Protein AF-A0A8H4WFJ4-F1 (afdb_monomer)

Foldseek 3Di:
DQDVVRDDDDPDLDPVPDPCNVVLVVLVVDPCSCVVLVPDPDPQSSVLVCLCVPPDPVSHDDPVVCCVGPNVPDD

pLDDT: mean 71.88, std 11.35, range [44.0, 90.31]

Sequence (75 aa):
MAMHTGRHLGCVAHKDKDEFYLRYLEDRKHEDGFAPIERLHRARCRNVIYSILDLNPSRRINASQVVKSELGATD

Structure (mmCIF, N/CA/C/O backbone):
data_AF-A0A8H4WFJ4-F1
#
_entry.id   AF-A0A8H4WFJ4-F1
#
loop_
_atom_site.group_PDB
_atom_site.id
_atom_site.type_symbol
_atom_site.label_atom_id
_atom_site.label_alt_id
_atom_site.label_comp_id
_atom_site.label_asym_id
_atom_site.label_entity_id
_atom_site.label_seq_id
_atom_site.pdbx_PDB_ins_code
_atom_site.Cartn_x
_atom_site.Cartn_y
_atom_site.Cartn_z
_atom_site.occupancy
_atom_site.B_iso_or_equiv
_atom_site.auth_seq_id
_atom_site.auth_comp_id
_atom_site.auth_asym_id
_atom_site.auth_atom_id
_atom_site.pdbx_PDB_model_num
ATOM 1 N N . MET A 1 1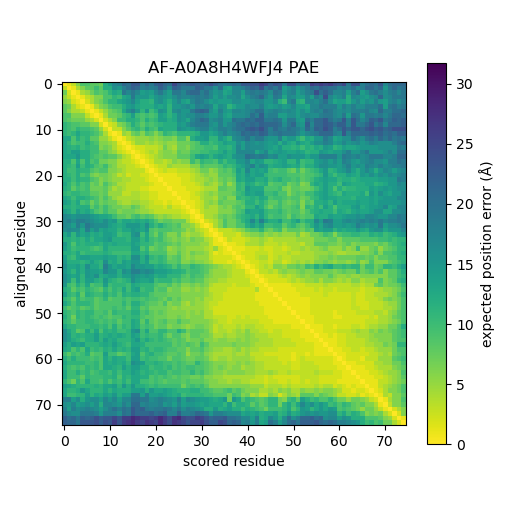 ? -9.149 -18.338 0.453 1.00 46.47 1 MET A N 1
ATOM 2 C CA . MET A 1 1 ? -8.237 -17.846 -0.607 1.00 46.47 1 MET A CA 1
ATOM 3 C C . MET A 1 1 ? -6.940 -17.423 0.057 1.00 46.47 1 MET A C 1
ATOM 5 O O . MET A 1 1 ? -6.980 -16.561 0.927 1.00 46.47 1 MET A O 1
ATOM 9 N N . ALA A 1 2 ? -5.820 -18.049 -0.298 1.00 44.00 2 ALA A N 1
ATOM 10 C CA . ALA A 1 2 ? -4.505 -17.599 0.143 1.00 44.00 2 ALA A CA 1
ATOM 11 C C . ALA A 1 2 ? -3.991 -16.562 -0.862 1.00 44.00 2 ALA A C 1
ATOM 13 O O . ALA A 1 2 ? -4.009 -16.816 -2.065 1.00 44.00 2 ALA A O 1
ATOM 14 N N . MET A 1 3 ? -3.577 -15.388 -0.385 1.00 60.81 3 MET A N 1
ATOM 15 C CA . MET A 1 3 ? -2.869 -14.433 -1.241 1.00 60.81 3 MET A CA 1
ATOM 16 C C . MET A 1 3 ? -1.507 -14.996 -1.663 1.00 60.81 3 MET A C 1
ATOM 18 O O . MET A 1 3 ? -1.053 -16.007 -1.132 1.00 60.81 3 MET A O 1
ATOM 22 N N . HIS A 1 4 ? -0.801 -14.285 -2.545 1.00 52.09 4 HIS A N 1
ATOM 23 C CA . HIS A 1 4 ? 0.582 -14.596 -2.936 1.00 52.09 4 HIS A CA 1
ATOM 24 C C . HIS A 1 4 ? 1.549 -14.740 -1.735 1.00 52.09 4 HIS A C 1
ATOM 26 O O . HIS A 1 4 ? 2.586 -15.380 -1.840 1.00 52.09 4 HIS A O 1
ATOM 32 N N . THR A 1 5 ? 1.186 -14.203 -0.564 1.00 57.16 5 THR A N 1
ATOM 33 C CA . THR A 1 5 ? 1.918 -14.342 0.708 1.00 57.16 5 THR A CA 1
ATOM 34 C C . THR A 1 5 ? 1.556 -15.593 1.524 1.00 57.16 5 THR A C 1
ATOM 36 O O . THR A 1 5 ? 2.052 -15.757 2.638 1.00 57.16 5 THR A O 1
ATOM 39 N N . GLY A 1 6 ? 0.665 -16.457 1.026 1.00 54.31 6 GLY A N 1
ATOM 40 C CA . GLY A 1 6 ? 0.228 -17.691 1.689 1.00 54.31 6 GLY A CA 1
ATOM 41 C C . GLY A 1 6 ? -0.748 -17.494 2.856 1.00 54.31 6 GLY A C 1
ATOM 42 O O . GLY A 1 6 ? -1.150 -18.468 3.486 1.00 54.31 6 GLY A O 1
ATOM 43 N N . ARG A 1 7 ? -1.156 -16.255 3.158 1.00 57.75 7 ARG A N 1
ATOM 44 C CA . ARG A 1 7 ? -2.064 -15.938 4.274 1.00 57.75 7 ARG A CA 1
ATOM 45 C C . ARG A 1 7 ? -3.425 -15.462 3.776 1.00 57.75 7 ARG A C 1
ATOM 47 O O . ARG A 1 7 ? -3.547 -14.935 2.668 1.00 57.75 7 ARG A O 1
ATOM 54 N N . HIS A 1 8 ? -4.452 -15.684 4.593 1.00 57.97 8 HIS A N 1
ATOM 55 C CA . HIS A 1 8 ? -5.792 -15.152 4.352 1.00 57.97 8 HIS A CA 1
ATOM 56 C C . HIS A 1 8 ? -5.799 -13.662 4.717 1.00 57.97 8 HIS A C 1
ATOM 58 O O . HIS A 1 8 ? -5.213 -13.280 5.729 1.00 57.97 8 HIS A O 1
ATOM 64 N N . LEU A 1 9 ? -6.431 -12.820 3.895 1.00 59.47 9 LEU A N 1
ATOM 65 C CA . LEU A 1 9 ? -6.752 -11.453 4.310 1.00 59.47 9 LEU A CA 1
ATOM 66 C C . LEU A 1 9 ? -7.720 -11.532 5.494 1.00 59.47 9 LEU A C 1
ATOM 68 O O . LEU A 1 9 ? -8.658 -12.333 5.460 1.00 59.47 9 LEU A O 1
ATOM 72 N N . GLY A 1 10 ? -7.506 -10.706 6.522 1.00 57.34 10 GLY A N 1
ATOM 73 C CA . GLY A 1 10 ? -8.532 -10.467 7.533 1.00 57.34 10 GLY A CA 1
ATOM 74 C C . GLY A 1 10 ? -9.832 -10.096 6.821 1.00 57.34 10 GLY A C 1
ATOM 75 O O . GLY A 1 10 ? -9.830 -9.239 5.937 1.00 57.34 10 GLY A O 1
ATOM 76 N N . CYS A 1 11 ? -10.926 -10.796 7.132 1.00 58.22 11 CYS A N 1
ATOM 77 C CA . CYS A 1 11 ? -12.182 -10.656 6.386 1.00 58.22 11 CYS A CA 1
ATOM 78 C C . CYS A 1 11 ? -12.749 -9.228 6.466 1.00 58.22 11 CYS A C 1
ATOM 80 O O . CYS A 1 11 ? -13.494 -8.815 5.582 1.00 58.22 11 CYS A O 1
ATOM 82 N N . VAL A 1 12 ? -12.398 -8.478 7.516 1.00 61.44 12 VAL A N 1
ATOM 83 C CA . VAL A 1 12 ? -12.821 -7.096 7.740 1.00 61.44 12 VAL A CA 1
ATOM 84 C C . VAL A 1 12 ? -11.696 -6.345 8.447 1.00 61.44 1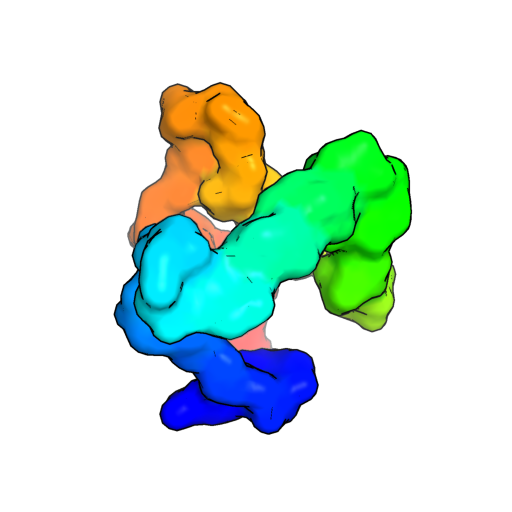2 VAL A C 1
ATOM 86 O O . VAL A 1 12 ? -11.280 -6.755 9.525 1.00 61.44 12 VAL A O 1
ATOM 89 N N . ALA A 1 13 ? -11.258 -5.216 7.885 1.00 62.94 13 ALA A N 1
ATOM 90 C CA . ALA A 1 13 ? -10.361 -4.285 8.565 1.00 62.94 13 ALA A CA 1
ATOM 91 C C . AL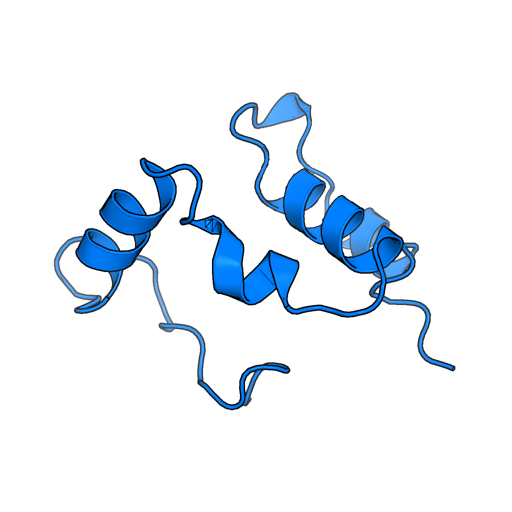A A 1 13 ? -11.153 -3.517 9.638 1.00 62.94 13 ALA A C 1
ATOM 93 O O . ALA A 1 13 ? -11.689 -2.438 9.384 1.00 62.94 13 ALA A O 1
ATOM 94 N N . HIS A 1 14 ? -11.301 -4.116 10.818 1.00 67.12 14 HIS A N 1
ATOM 95 C CA . HIS A 1 14 ? -12.072 -3.557 11.925 1.00 67.12 14 HIS A CA 1
ATOM 96 C C . HIS A 1 14 ? -11.190 -3.422 13.158 1.00 67.12 14 HIS A C 1
ATOM 98 O O . HIS A 1 14 ? -10.734 -4.425 13.701 1.00 67.12 14 HIS A O 1
ATOM 104 N N . LYS A 1 15 ? -11.033 -2.191 13.652 1.00 66.69 15 LYS A N 1
ATOM 105 C CA . LYS A 1 15 ? -10.123 -1.860 14.758 1.00 66.69 15 LYS A CA 1
ATOM 106 C C . LYS A 1 15 ? -10.250 -2.776 15.975 1.00 66.69 15 LYS A C 1
ATOM 108 O O . LYS A 1 15 ? -9.235 -3.175 16.528 1.00 66.69 15 LYS A O 1
ATOM 113 N N . ASP A 1 16 ? -11.480 -3.133 16.334 1.00 69.19 16 ASP A N 1
ATOM 114 C CA . ASP A 1 16 ? -11.749 -3.915 17.548 1.00 69.19 16 ASP A CA 1
ATOM 115 C C . ASP A 1 16 ? -11.904 -5.429 17.319 1.00 69.19 16 ASP A C 1
ATOM 117 O O . ASP A 1 16 ? -12.024 -6.178 18.283 1.00 69.19 16 ASP A O 1
ATOM 121 N N . LYS A 1 17 ? -11.957 -5.897 16.063 1.00 65.69 17 LYS A N 1
ATOM 122 C CA . LYS A 1 17 ? -12.207 -7.321 15.737 1.00 65.69 17 LYS A CA 1
ATOM 123 C C . LYS A 1 17 ? -11.059 -7.981 14.991 1.00 65.69 17 LYS A C 1
ATOM 125 O O . LYS A 1 17 ? -10.982 -9.204 14.953 1.00 65.69 17 LYS A O 1
ATOM 130 N N . ASP A 1 18 ? -10.215 -7.178 14.364 1.00 69.06 18 ASP A N 1
ATOM 131 C CA . ASP A 1 18 ? -9.068 -7.652 13.620 1.00 69.06 18 ASP A CA 1
ATOM 132 C C . ASP A 1 18 ? -7.821 -7.470 14.484 1.00 69.06 18 ASP A C 1
ATOM 134 O O . ASP A 1 18 ? -7.305 -6.365 14.662 1.00 69.06 18 ASP A O 1
ATOM 138 N N . GLU A 1 19 ? -7.352 -8.595 15.024 1.00 70.12 19 GLU A N 1
ATOM 139 C CA . GLU A 1 19 ? -6.134 -8.715 15.829 1.00 70.12 19 GLU A CA 1
ATOM 140 C C . GLU A 1 19 ? -4.908 -8.108 15.125 1.00 70.12 19 GLU A C 1
ATOM 142 O O . GLU A 1 19 ? -3.975 -7.629 15.770 1.00 70.12 19 GLU A O 1
ATOM 147 N N . PHE A 1 20 ? -4.922 -8.063 13.791 1.00 68.94 20 PHE A N 1
ATOM 148 C CA . PHE A 1 20 ? -3.826 -7.539 12.991 1.00 68.94 20 PHE A CA 1
ATOM 149 C C . PHE A 1 20 ? -4.014 -6.078 12.586 1.00 68.94 20 PHE A C 1
ATOM 151 O O . PHE A 1 20 ? -3.065 -5.493 12.071 1.00 68.94 20 PHE A O 1
ATOM 158 N N . TYR A 1 21 ? -5.169 -5.455 12.839 1.00 70.06 21 TYR A N 1
ATOM 159 C CA . TYR A 1 21 ? -5.461 -4.095 12.372 1.00 70.06 21 TYR A CA 1
ATOM 160 C C . TYR A 1 21 ? -4.537 -3.043 12.984 1.00 70.06 21 TYR A C 1
ATOM 162 O O . TYR A 1 21 ? -4.026 -2.177 12.276 1.00 70.06 21 TYR A O 1
ATOM 170 N N . LEU A 1 22 ? -4.281 -3.120 14.293 1.00 72.44 22 LEU A N 1
ATOM 171 C CA . LEU A 1 22 ? -3.378 -2.175 14.956 1.00 72.44 22 LEU A CA 1
ATOM 172 C C . LEU A 1 22 ? -1.934 -2.352 14.481 1.00 72.44 22 LEU A C 1
ATOM 174 O O . LEU A 1 22 ? -1.277 -1.359 14.180 1.00 72.44 22 LEU A O 1
ATOM 178 N N . ARG A 1 23 ? -1.468 -3.600 14.336 1.00 73.06 23 ARG A N 1
ATOM 179 C CA . ARG A 1 23 ? -0.130 -3.880 13.797 1.00 73.06 23 ARG A CA 1
ATOM 180 C C . ARG A 1 23 ? -0.005 -3.424 12.344 1.00 73.06 23 ARG A C 1
ATOM 182 O O . ARG A 1 23 ? 0.965 -2.771 11.999 1.00 73.06 23 ARG A O 1
ATOM 189 N N . TYR A 1 24 ? -1.028 -3.667 11.529 1.00 69.50 24 TYR A N 1
ATOM 190 C CA . TYR A 1 24 ? -1.109 -3.175 10.156 1.00 69.50 24 TYR A CA 1
ATOM 191 C C . TYR A 1 24 ? -1.025 -1.646 10.075 1.00 69.50 24 TYR A C 1
ATOM 193 O O . TYR A 1 24 ? -0.385 -1.123 9.170 1.00 69.50 24 TYR A O 1
ATOM 201 N N . LEU A 1 25 ? -1.657 -0.910 10.995 1.00 71.12 25 LEU A N 1
ATOM 202 C CA . LEU A 1 25 ? -1.559 0.551 11.027 1.00 71.12 25 LEU A CA 1
ATOM 203 C C . LEU A 1 25 ? -0.190 1.049 11.500 1.00 71.12 25 LEU A C 1
ATOM 205 O O . LEU A 1 25 ? 0.301 2.025 10.938 1.00 71.12 25 LEU A O 1
ATOM 209 N N . GLU A 1 26 ? 0.404 0.417 12.514 1.00 72.75 26 GLU A N 1
ATOM 210 C CA . GLU A 1 26 ? 1.738 0.782 13.012 1.00 72.75 26 GLU A CA 1
ATOM 211 C C . GLU A 1 26 ? 2.832 0.489 11.988 1.00 72.75 26 GLU A C 1
ATOM 213 O O . GLU A 1 26 ? 3.624 1.380 11.690 1.00 72.75 26 GLU A O 1
ATOM 218 N N . ASP A 1 27 ? 2.814 -0.691 11.360 1.00 69.00 27 ASP A N 1
ATOM 219 C CA . ASP A 1 27 ? 3.789 -1.058 10.330 1.00 69.00 27 ASP A CA 1
ATOM 220 C C . ASP A 1 27 ? 3.815 0.010 9.224 1.00 69.00 27 ASP A C 1
ATOM 222 O O . ASP A 1 27 ? 4.877 0.467 8.818 1.00 69.00 27 ASP A O 1
ATOM 226 N N . ARG A 1 28 ? 2.648 0.516 8.803 1.00 69.62 28 ARG A N 1
ATOM 227 C CA . ARG A 1 28 ? 2.528 1.539 7.747 1.00 69.62 28 ARG A CA 1
ATOM 228 C C . ARG A 1 28 ? 3.030 2.933 8.108 1.00 69.62 28 ARG A C 1
ATOM 230 O O . ARG A 1 28 ? 3.113 3.774 7.214 1.00 69.62 28 ARG A O 1
ATOM 237 N N . LYS A 1 29 ? 3.330 3.201 9.379 1.00 69.44 29 LYS A N 1
ATOM 238 C CA . LYS A 1 29 ? 3.967 4.455 9.806 1.00 69.44 29 LYS A CA 1
ATOM 239 C C . LYS A 1 29 ? 5.486 4.410 9.661 1.00 69.44 29 LYS A C 1
ATOM 241 O O . LYS A 1 29 ? 6.122 5.456 9.762 1.00 69.44 29 LYS A O 1
ATOM 246 N N . HIS A 1 30 ? 6.070 3.231 9.475 1.00 67.19 30 HIS A N 1
ATOM 247 C CA . HIS A 1 30 ? 7.505 3.060 9.289 1.00 67.19 30 HIS A CA 1
ATOM 248 C C . HIS A 1 30 ? 7.847 2.923 7.805 1.00 67.19 30 HIS A C 1
ATOM 250 O O . HIS A 1 30 ? 7.038 2.426 7.021 1.00 67.19 30 HIS A O 1
ATOM 256 N N . GLU A 1 31 ? 9.051 3.359 7.419 1.00 59.78 31 GLU A N 1
ATOM 257 C CA . GLU A 1 31 ? 9.564 3.189 6.047 1.00 59.78 31 GLU A CA 1
ATOM 258 C C . GLU A 1 31 ? 9.521 1.708 5.623 1.00 59.78 31 GLU A C 1
ATOM 260 O O . GLU A 1 31 ? 9.114 1.400 4.505 1.00 59.78 31 GLU A O 1
ATOM 265 N N . ASP A 1 32 ? 9.761 0.787 6.564 1.00 63.97 32 ASP A N 1
ATOM 266 C CA . ASP A 1 32 ? 9.681 -0.668 6.365 1.00 63.97 32 ASP A CA 1
ATOM 267 C C . ASP A 1 32 ? 8.246 -1.233 6.301 1.00 63.97 32 ASP A C 1
ATOM 269 O O . ASP A 1 32 ? 8.048 -2.437 6.114 1.00 63.97 32 ASP A O 1
ATOM 273 N N . GLY A 1 33 ? 7.209 -0.401 6.427 1.00 66.50 33 GLY A N 1
ATOM 274 C CA . GLY A 1 33 ? 5.801 -0.819 6.415 1.00 66.50 33 GLY A CA 1
ATOM 275 C C . GLY A 1 33 ? 5.336 -1.478 5.121 1.00 66.50 33 GLY A C 1
ATOM 276 O O . GLY A 1 33 ? 4.298 -2.145 5.075 1.00 66.50 33 GLY A O 1
ATOM 277 N N . PHE A 1 34 ? 6.119 -1.307 4.059 1.00 70.25 34 PHE A N 1
ATOM 278 C CA . PHE A 1 34 ? 5.914 -1.937 2.765 1.00 70.25 34 PHE A CA 1
ATOM 279 C C . PHE A 1 34 ? 6.879 -3.100 2.513 1.00 70.25 34 PHE A C 1
ATOM 281 O O . PHE A 1 34 ? 6.825 -3.677 1.430 1.00 70.25 34 PHE A O 1
ATOM 288 N N . ALA A 1 35 ? 7.687 -3.530 3.490 1.00 73.19 35 ALA A N 1
ATOM 289 C CA . ALA A 1 35 ? 8.669 -4.603 3.323 1.00 73.19 35 ALA A CA 1
ATOM 290 C C . ALA A 1 35 ? 8.104 -5.887 2.666 1.00 73.19 35 ALA A C 1
ATOM 292 O O . ALA A 1 35 ? 8.775 -6.459 1.804 1.00 73.19 35 ALA A O 1
ATOM 293 N N . PRO A 1 36 ? 6.871 -6.360 2.963 1.00 72.19 36 PRO A N 1
ATOM 294 C CA . PRO A 1 36 ? 6.286 -7.497 2.242 1.00 72.19 36 PRO A CA 1
ATOM 295 C C . PRO A 1 36 ? 6.036 -7.234 0.747 1.00 72.19 36 PRO A C 1
ATOM 297 O O . PRO A 1 36 ? 6.125 -8.156 -0.060 1.00 72.19 36 PRO A O 1
ATOM 300 N N . ILE A 1 37 ? 5.720 -5.992 0.380 1.00 76.62 37 ILE A N 1
ATOM 301 C CA . ILE A 1 37 ? 5.500 -5.544 -1.002 1.00 76.62 37 ILE A CA 1
ATOM 302 C C . ILE A 1 37 ? 6.848 -5.329 -1.698 1.00 76.62 37 ILE A C 1
ATOM 304 O O . ILE A 1 37 ? 7.005 -5.689 -2.861 1.00 76.62 37 ILE A O 1
ATOM 308 N N . GLU A 1 38 ? 7.849 -4.816 -0.987 1.00 79.25 38 GLU A N 1
ATOM 309 C CA . GLU A 1 38 ? 9.202 -4.605 -1.510 1.00 79.25 38 GLU A CA 1
ATOM 310 C C . GLU A 1 38 ? 9.920 -5.909 -1.859 1.00 79.25 38 GLU A C 1
ATOM 312 O O . GLU A 1 38 ? 10.682 -5.955 -2.825 1.00 79.25 38 GLU A O 1
ATOM 317 N N . ARG A 1 39 ? 9.585 -7.000 -1.160 1.00 78.81 39 ARG A N 1
ATOM 318 C CA . ARG A 1 39 ? 10.039 -8.363 -1.484 1.00 78.81 39 ARG A CA 1
ATOM 319 C C . ARG A 1 39 ? 9.493 -8.903 -2.811 1.00 78.81 39 ARG A C 1
ATOM 321 O O . ARG A 1 39 ? 9.986 -9.922 -3.288 1.00 78.81 39 ARG A O 1
ATOM 328 N N . LEU A 1 40 ? 8.497 -8.262 -3.431 1.00 76.88 40 LEU A N 1
ATOM 329 C CA . LEU A 1 40 ? 8.026 -8.659 -4.760 1.00 76.88 40 LEU A CA 1
ATOM 330 C C . LEU A 1 40 ? 9.090 -8.318 -5.807 1.00 76.88 40 LEU A C 1
ATOM 332 O O . LEU A 1 40 ? 9.475 -7.161 -5.948 1.00 76.88 40 LEU A O 1
ATOM 336 N N . HIS A 1 41 ? 9.523 -9.304 -6.593 1.00 75.25 41 HIS A N 1
ATOM 337 C CA . HIS A 1 41 ? 10.606 -9.134 -7.570 1.00 75.25 41 HIS A CA 1
ATOM 338 C C . HIS A 1 41 ? 10.298 -8.122 -8.688 1.00 75.25 41 HIS A C 1
ATOM 340 O O . HIS A 1 41 ? 11.204 -7.461 -9.195 1.00 75.25 41 HIS A O 1
ATOM 346 N N . ARG A 1 42 ? 9.028 -7.974 -9.087 1.00 80.25 42 ARG A N 1
ATOM 347 C CA . ARG A 1 42 ? 8.627 -7.100 -10.199 1.00 80.25 42 ARG A CA 1
ATOM 348 C C . ARG A 1 42 ? 8.296 -5.694 -9.700 1.00 80.25 42 ARG A C 1
ATOM 350 O O . ARG A 1 42 ? 7.226 -5.463 -9.140 1.00 80.25 42 ARG A O 1
ATOM 357 N N . ALA A 1 43 ? 9.179 -4.735 -9.986 1.00 79.38 43 ALA A N 1
ATOM 358 C CA . ALA A 1 43 ? 8.996 -3.320 -9.637 1.00 79.38 43 ALA A CA 1
ATOM 359 C C . ALA A 1 43 ? 7.659 -2.738 -10.125 1.00 79.38 43 ALA A C 1
ATOM 361 O O . ALA A 1 43 ? 7.029 -1.937 -9.441 1.00 79.38 43 ALA A O 1
ATOM 362 N N . ARG A 1 44 ? 7.188 -3.193 -11.286 1.00 79.56 44 ARG A N 1
ATOM 363 C CA . ARG A 1 44 ? 5.932 -2.735 -11.876 1.00 79.56 44 ARG A CA 1
ATOM 364 C C . ARG A 1 44 ? 4.698 -3.240 -11.112 1.00 79.56 44 ARG A C 1
ATOM 366 O O . ARG A 1 44 ? 3.774 -2.466 -10.890 1.00 79.56 44 ARG A O 1
ATOM 373 N N . CYS A 1 45 ? 4.725 -4.471 -10.589 1.00 80.25 45 CYS A N 1
ATOM 374 C CA . CYS A 1 45 ? 3.686 -4.979 -9.685 1.00 80.25 45 CYS A CA 1
ATOM 375 C C . CYS A 1 45 ? 3.650 -4.192 -8.364 1.00 80.25 45 CYS A C 1
ATOM 377 O O . CYS A 1 45 ? 2.568 -3.886 -7.867 1.00 80.25 45 CYS A O 1
ATOM 379 N N . ARG A 1 46 ? 4.817 -3.805 -7.824 1.00 84.75 46 ARG A N 1
ATOM 380 C CA . ARG A 1 46 ? 4.894 -2.958 -6.619 1.00 84.75 46 ARG A CA 1
ATOM 381 C C . ARG A 1 46 ? 4.218 -1.606 -6.834 1.00 84.75 46 ARG A C 1
ATOM 383 O O . ARG A 1 46 ? 3.411 -1.203 -6.005 1.00 84.75 46 ARG A O 1
ATOM 390 N N . ASN A 1 47 ? 4.464 -0.963 -7.976 1.00 85.62 47 ASN A N 1
ATOM 391 C CA . ASN A 1 47 ? 3.860 0.331 -8.315 1.00 85.62 47 ASN A CA 1
ATOM 392 C C . ASN A 1 47 ? 2.331 0.281 -8.335 1.00 85.62 47 ASN A C 1
ATOM 394 O O . ASN A 1 47 ? 1.686 1.170 -7.788 1.00 85.62 47 ASN A O 1
ATOM 398 N N . VAL A 1 48 ? 1.750 -0.781 -8.894 1.00 86.00 48 VAL A N 1
ATOM 399 C CA . VAL A 1 48 ? 0.293 -0.965 -8.884 1.00 86.00 48 VAL A CA 1
ATOM 400 C C . VAL A 1 48 ? -0.229 -1.099 -7.449 1.00 86.00 48 VAL A C 1
ATOM 402 O O . VAL A 1 48 ? -1.222 -0.465 -7.099 1.00 86.00 48 VAL A O 1
ATOM 405 N N . ILE A 1 49 ? 0.452 -1.872 -6.595 1.00 84.56 49 ILE A N 1
ATOM 406 C CA . ILE A 1 49 ? 0.070 -2.022 -5.182 1.00 84.56 49 ILE A CA 1
ATOM 407 C C . ILE A 1 49 ? 0.174 -0.683 -4.441 1.00 84.56 49 ILE A C 1
ATOM 409 O O . ILE A 1 49 ? -0.735 -0.342 -3.685 1.00 84.56 49 ILE A O 1
ATOM 413 N N . TYR A 1 50 ? 1.220 0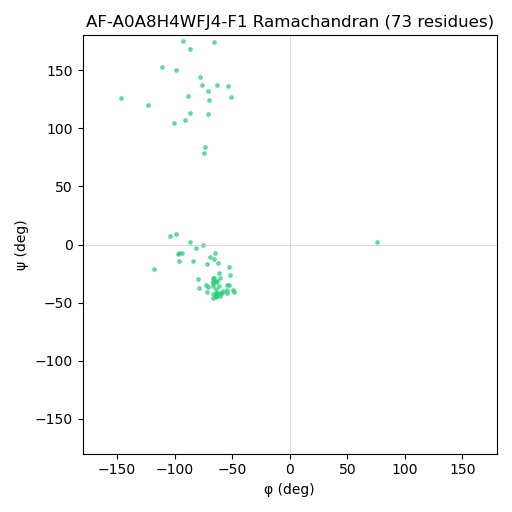.110 -4.691 1.00 85.25 50 TYR A N 1
ATOM 414 C CA . TYR A 1 50 ? 1.329 1.460 -4.135 1.00 85.25 50 TYR A CA 1
ATOM 415 C C . TYR A 1 50 ? 0.168 2.353 -4.584 1.00 85.25 50 TYR A C 1
ATOM 417 O O . TYR A 1 50 ? -0.416 3.039 -3.751 1.00 85.25 50 TYR A O 1
ATOM 425 N N . SER A 1 51 ? -0.241 2.289 -5.855 1.00 85.56 51 SER A N 1
ATOM 426 C CA . SER A 1 51 ? -1.391 3.052 -6.354 1.00 85.56 51 SER A CA 1
ATOM 427 C C . SER A 1 51 ? -2.728 2.610 -5.751 1.00 85.56 51 SER A C 1
ATOM 429 O O . SER A 1 51 ? -3.608 3.441 -5.569 1.00 85.56 51 SER A O 1
ATOM 431 N N . ILE A 1 52 ? -2.917 1.332 -5.403 1.00 87.50 52 ILE A N 1
ATOM 432 C CA . ILE A 1 52 ? -4.122 0.877 -4.672 1.00 87.50 52 ILE A CA 1
ATOM 433 C C . ILE A 1 52 ? -4.144 1.467 -3.255 1.00 87.50 52 ILE A C 1
ATOM 435 O O . ILE A 1 52 ? -5.201 1.787 -2.709 1.00 87.50 52 ILE A O 1
ATOM 439 N N . LEU A 1 53 ? -2.963 1.595 -2.655 1.00 83.69 53 LEU A N 1
ATOM 440 C CA . LEU A 1 53 ? -2.771 1.930 -1.250 1.00 83.69 53 LEU A CA 1
ATOM 441 C C . LEU A 1 53 ? -2.450 3.412 -1.006 1.00 83.69 53 LEU A C 1
ATOM 443 O O . LEU A 1 53 ? -2.118 3.768 0.125 1.00 83.69 53 LEU A O 1
ATOM 447 N N . ASP A 1 54 ? -2.566 4.261 -2.030 1.00 82.12 54 ASP A N 1
ATOM 448 C CA . ASP A 1 54 ? -2.236 5.686 -1.953 1.00 82.12 54 ASP A CA 1
ATOM 449 C C . ASP A 1 54 ? -2.991 6.366 -0.792 1.00 82.12 54 ASP A C 1
ATOM 451 O O . ASP A 1 54 ? -4.180 6.119 -0.551 1.00 82.12 54 ASP A O 1
ATOM 455 N N . LEU A 1 55 ? -2.299 7.212 -0.028 1.00 75.69 55 LEU A N 1
ATOM 456 C CA . LEU A 1 55 ? -2.897 7.938 1.094 1.00 75.69 55 LEU A CA 1
ATOM 457 C C . LEU A 1 55 ? -3.938 8.960 0.615 1.00 75.69 55 LEU A C 1
ATOM 459 O O . LEU A 1 55 ? -4.905 9.230 1.326 1.00 75.69 55 LEU A O 1
ATOM 463 N N . ASN A 1 56 ? -3.779 9.485 -0.601 1.00 79.06 56 ASN A N 1
ATOM 464 C CA . ASN A 1 56 ? -4.748 10.344 -1.253 1.00 79.06 56 ASN A CA 1
ATOM 465 C C . ASN A 1 56 ? -5.793 9.491 -2.003 1.00 79.06 56 ASN A C 1
ATOM 467 O O . ASN A 1 56 ? -5.470 8.870 -3.020 1.00 79.06 56 ASN A O 1
ATOM 471 N N . PRO A 1 57 ? -7.067 9.484 -1.570 1.00 79.94 57 PRO A N 1
ATOM 472 C CA . PRO A 1 57 ? -8.099 8.647 -2.178 1.00 79.94 57 PRO A CA 1
ATOM 473 C C . PRO A 1 57 ? -8.340 8.964 -3.661 1.00 79.94 57 PRO A C 1
ATOM 475 O O . PRO A 1 57 ? -8.667 8.056 -4.418 1.00 79.94 57 PRO A O 1
ATOM 478 N N . SER A 1 58 ? -8.116 10.205 -4.104 1.00 85.38 58 SER A N 1
ATOM 479 C CA . SER A 1 58 ? -8.285 10.605 -5.508 1.00 85.38 58 SER A CA 1
ATOM 480 C C . SER A 1 58 ? -7.208 10.042 -6.439 1.00 85.38 58 SER A C 1
ATOM 482 O O . SER A 1 58 ? -7.387 10.049 -7.653 1.00 85.38 58 SER A O 1
ATOM 484 N N . ARG A 1 59 ? -6.080 9.575 -5.888 1.00 85.75 59 ARG A N 1
ATOM 485 C CA . ARG A 1 59 ? -4.989 8.941 -6.646 1.00 85.75 59 ARG A CA 1
ATOM 486 C C . ARG A 1 59 ? -5.111 7.419 -6.688 1.00 85.75 59 ARG A C 1
ATOM 488 O O . ARG A 1 59 ? -4.357 6.773 -7.414 1.00 85.75 59 ARG A O 1
ATOM 495 N N . ARG A 1 60 ? -6.060 6.846 -5.938 1.00 90.31 60 ARG A N 1
ATOM 496 C CA . ARG A 1 60 ? -6.255 5.399 -5.893 1.00 90.31 60 ARG A CA 1
ATOM 497 C C . ARG A 1 60 ? -6.830 4.882 -7.197 1.00 90.31 60 ARG A C 1
ATOM 499 O O . ARG A 1 60 ? -7.829 5.394 -7.700 1.00 90.31 60 ARG A O 1
ATOM 506 N N . ILE A 1 61 ? -6.225 3.819 -7.708 1.00 87.62 61 ILE A N 1
ATOM 507 C CA . ILE A 1 61 ? -6.750 3.113 -8.874 1.00 87.62 61 ILE A CA 1
ATOM 508 C C . ILE A 1 61 ? -7.921 2.208 -8.480 1.00 87.62 61 ILE A C 1
ATOM 510 O O . ILE A 1 61 ? -7.943 1.613 -7.402 1.00 87.62 61 ILE A O 1
ATOM 514 N N . ASN A 1 62 ? -8.907 2.095 -9.365 1.00 86.12 62 ASN A N 1
ATOM 515 C CA . ASN A 1 62 ? -10.076 1.244 -9.165 1.00 86.12 62 ASN A CA 1
ATOM 516 C C . ASN A 1 62 ? -9.830 -0.200 -9.643 1.00 86.12 62 ASN A C 1
ATOM 518 O O . ASN A 1 62 ? -8.871 -0.486 -10.361 1.00 86.12 62 ASN A O 1
ATOM 522 N N . ALA A 1 63 ? -10.739 -1.115 -9.295 1.00 83.19 63 ALA A N 1
ATOM 523 C CA . ALA A 1 63 ? -10.613 -2.533 -9.638 1.00 83.19 63 ALA A CA 1
ATOM 524 C C . ALA A 1 63 ? -10.420 -2.785 -11.148 1.00 83.19 63 ALA A C 1
ATOM 526 O O . ALA A 1 63 ? -9.597 -3.610 -11.535 1.00 83.19 63 ALA A O 1
ATOM 527 N N . SER A 1 64 ? -11.114 -2.040 -12.016 1.00 84.50 64 SER A N 1
ATOM 528 C CA . SER A 1 64 ? -10.972 -2.191 -13.473 1.00 84.50 64 SER A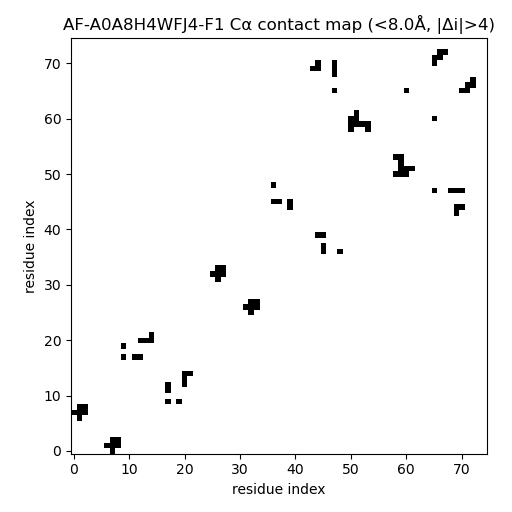 CA 1
ATOM 529 C C . SER A 1 64 ? -9.588 -1.769 -13.985 1.00 84.50 64 SER A C 1
ATOM 531 O O . SER A 1 64 ? -9.068 -2.368 -14.924 1.00 84.50 64 SER A O 1
ATOM 533 N N . GLN A 1 65 ? -8.970 -0.769 -13.351 1.00 86.00 65 GLN A N 1
ATOM 534 C CA . GLN A 1 65 ? -7.610 -0.324 -13.656 1.00 86.00 65 GLN A CA 1
ATOM 535 C C . GLN A 1 65 ? -6.569 -1.329 -13.153 1.00 86.00 65 GLN A C 1
ATOM 537 O O . GLN A 1 65 ? -5.578 -1.558 -13.838 1.00 86.00 65 GLN A O 1
ATOM 542 N N . VAL A 1 66 ? -6.819 -1.983 -12.013 1.00 84.75 66 VAL A N 1
ATOM 543 C CA . VAL A 1 66 ? -5.966 -3.068 -11.497 1.00 84.75 66 VAL A CA 1
ATOM 544 C C . VAL A 1 66 ? -5.968 -4.268 -12.444 1.00 84.75 66 VAL A C 1
ATOM 546 O O . VAL A 1 66 ? -4.900 -4.773 -12.777 1.00 84.75 66 VAL A 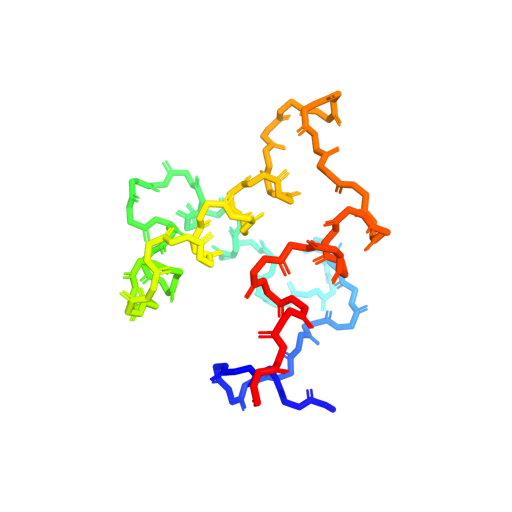O 1
ATOM 549 N N . VAL A 1 67 ? -7.135 -4.693 -12.938 1.00 82.12 67 VAL A N 1
ATOM 550 C CA . VAL A 1 67 ? -7.235 -5.818 -13.891 1.00 82.12 67 VAL A CA 1
ATOM 551 C C . VAL A 1 67 ? -6.477 -5.532 -15.193 1.00 82.12 67 VAL A C 1
ATOM 553 O O . VAL A 1 67 ? -5.857 -6.425 -15.755 1.00 82.12 67 VAL A O 1
ATOM 556 N N . LYS A 1 68 ? -6.476 -4.276 -15.650 1.00 82.44 68 LYS A N 1
ATOM 557 C CA . LYS A 1 68 ? -5.743 -3.834 -16.850 1.00 82.44 68 LYS A CA 1
ATOM 558 C C . LYS A 1 68 ? -4.254 -3.556 -16.598 1.00 82.44 68 LYS A C 1
ATOM 560 O O . LYS A 1 68 ? -3.544 -3.179 -17.526 1.00 82.44 68 LYS A O 1
ATOM 565 N N . SER A 1 69 ? -3.797 -3.678 -15.355 1.00 79.12 69 SER A N 1
ATOM 566 C CA . SER A 1 69 ? -2.410 -3.435 -14.963 1.00 79.12 69 SER A CA 1
ATOM 567 C C . SER A 1 69 ? -1.579 -4.718 -14.990 1.00 79.12 69 SER A C 1
ATOM 569 O O . SER A 1 69 ? -2.101 -5.822 -15.129 1.00 79.12 69 SER A O 1
ATOM 571 N N . GLU A 1 70 ? -0.278 -4.590 -14.746 1.00 69.50 70 GLU A N 1
ATOM 572 C CA . GLU A 1 70 ? 0.656 -5.722 -14.698 1.00 69.50 70 GLU A CA 1
ATOM 573 C C . GLU A 1 70 ? 0.414 -6.719 -13.551 1.00 69.50 70 GLU A C 1
ATOM 575 O O . GLU A 1 70 ? 1.059 -7.761 -13.491 1.00 69.50 70 GLU A O 1
ATOM 580 N N . LEU A 1 71 ? -0.497 -6.409 -12.626 1.00 64.69 71 LEU A N 1
ATOM 581 C CA . LEU A 1 71 ? -0.980 -7.355 -11.616 1.00 64.69 71 LEU A CA 1
ATOM 582 C C . LEU A 1 71 ? -2.047 -8.313 -12.173 1.00 64.69 71 LEU A C 1
ATOM 584 O O . LEU A 1 71 ? -2.164 -9.430 -11.679 1.00 64.69 71 LEU A O 1
ATOM 588 N N . GLY A 1 72 ? -2.832 -7.871 -13.163 1.00 58.97 72 GLY A N 1
ATOM 589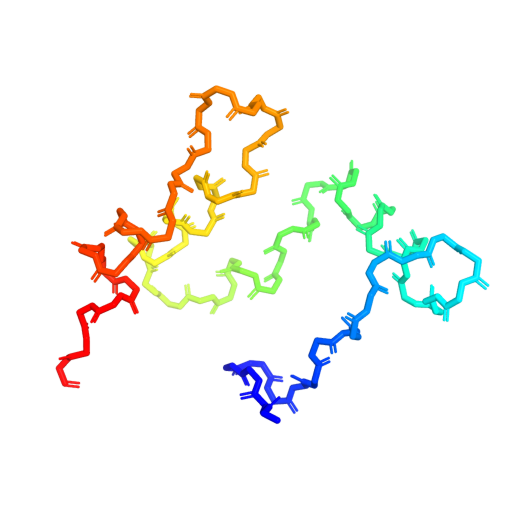 C CA . GLY A 1 72 ? -3.864 -8.671 -13.834 1.00 58.97 72 GLY A CA 1
ATOM 590 C C . GLY A 1 72 ? -3.396 -9.311 -15.143 1.00 58.97 72 GLY A C 1
ATOM 591 O O . GLY A 1 72 ? -4.05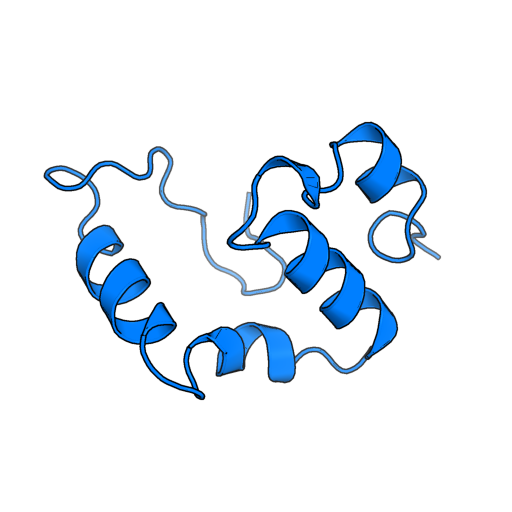4 -10.221 -15.640 1.00 58.97 72 GLY A O 1
ATOM 592 N N . ALA A 1 73 ? -2.254 -8.873 -15.681 1.00 60.06 73 ALA A N 1
ATOM 593 C CA . ALA A 1 73 ? -1.575 -9.526 -16.792 1.00 60.06 73 ALA A CA 1
ATOM 594 C C . ALA A 1 73 ? -0.885 -10.811 -16.299 1.00 60.06 73 ALA A C 1
ATOM 596 O O . ALA A 1 73 ? 0.312 -10.837 -16.012 1.00 60.06 73 ALA A O 1
ATOM 597 N N . THR A 1 74 ? -1.673 -11.868 -16.132 1.00 52.38 74 THR A N 1
ATOM 598 C CA . THR A 1 74 ? -1.171 -13.240 -16.065 1.00 52.38 74 THR A CA 1
ATOM 599 C C . THR A 1 74 ? -0.696 -13.642 -17.461 1.00 52.38 74 THR A C 1
ATOM 601 O O . THR A 1 74 ? -1.523 -13.745 -18.368 1.00 52.38 74 THR A O 1
ATOM 604 N N . ASP A 1 75 ? 0.615 -13.822 -17.623 1.00 45.12 75 ASP A N 1
ATOM 605 C CA . ASP A 1 75 ? 1.140 -14.877 -18.506 1.00 45.12 75 ASP A CA 1
ATOM 606 C C . ASP A 1 75 ? 0.749 -16.246 -17.926 1.00 45.12 75 ASP A C 1
ATOM 608 O O . ASP A 1 75 ? 0.814 -16.380 -16.675 1.00 45.12 75 ASP A O 1
#

Mean predicted aligned error: 9.72 Å

Secondary structure (DSSP, 8-state):
---TTSSPPPSS--TTT-TTHHHHHHHTTSGGGGHHHHT-S-HHHHHHHHHHT-SSGGGPPPHHHHHTSTTT---

Radius of gyration: 13.46 Å; Cα contacts (8 Å, |Δi|>4): 47; chains: 1; bounding box: 23×28×36 Å

Nearest PDB structures (foldseek):
  3d5v-assembly1_A  TM=6.738E-01  e=2.370E+00  Danio rerio
  5tf9-assembly1_A 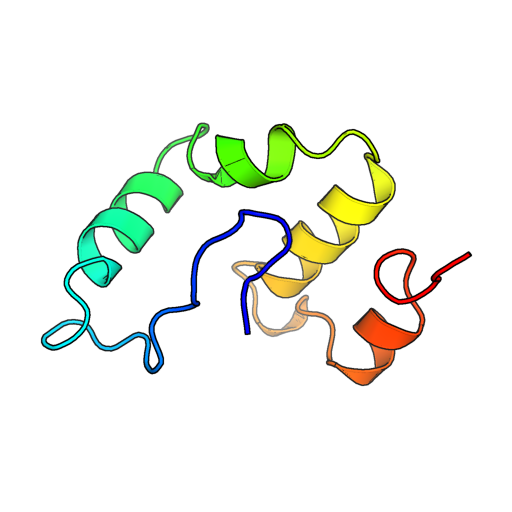 TM=6.230E-01  e=3.395E+00  Homo sapiens
  4bi0-assembly1_A  TM=5.837E-01  e=6.561E+00  Homo sapiens
  6h3k-assembly1_A  TM=5.688E-01  e=6.180E+00  Homo sapiens

Solvent-accessible surface area (backbone atoms only — not comparable to full-atom values): 4710 Å² total; per-residue (Å²): 120,63,46,100,84,70,43,66,73,75,93,54,95,32,80,91,78,25,90,56,39,61,56,56,55,54,39,59,75,41,92,66,42,48,49,81,54,67,68,47,87,51,66,66,45,39,51,55,53,48,32,58,63,40,91,52,71,91,65,35,59,49,73,74,55,47,51,75,31,73,76,47,58,74,128